Protein AF-X1T5I7-F1 (afdb_monomer_lite)

Sequence (75 aa):
MIDFTYLFLTNFMSFKKASLPLADQGLVLIEGSNLDSDASDSNGSGKSALTEALTWCLWGKTVRGTYLQMPLRHL

Secondary structure (DSSP, 8-state):
-----EEEEEEETTEEEEEEE-TT--S--------S-S--SS--SSHHHHHHHHHHHHHSS-TTS--PPPP----

InterPro domains:
  IPR027417 P-loop containing nucleoside triphosphate hydrolase [G3DSA:3.40.50.300] (3-74)
  IPR027417 P-loop containing nucleoside triphosphate hydrolase [SSF52540] (5-62)
  IPR038729 Rad50/SbcC-type AAA domain [PF13476] (9-64)

Organism: NCBI:txid412755

Radius of gyration: 14.02 Å; chains: 1; bounding box: 36×29×37 Å

pLDDT: mean 87.73, std 11.65, range [41.62, 96.38]

Foldseek 3Di:
DDDDQKDWDDPQVVDNTDIDGDPPPPDDDQDDADPPDPPDPDRPGCRQSVVQRVCCVVPQAGPVGDRDDDDPPPD

Structure (mmCIF, N/CA/C/O backbone):
data_AF-X1T5I7-F1
#
_entry.id   AF-X1T5I7-F1
#
loop_
_atom_site.group_PDB
_atom_site.id
_atom_site.type_symbol
_atom_site.label_atom_id
_atom_site.label_alt_id
_atom_site.label_comp_id
_atom_site.label_asym_id
_atom_site.label_entity_id
_atom_site.label_seq_id
_atom_site.pdbx_PDB_ins_code
_atom_site.Cartn_x
_atom_site.Cartn_y
_atom_site.Cartn_z
_atom_site.occupancy
_atom_site.B_iso_or_equiv
_atom_site.auth_seq_id
_atom_site.auth_comp_id
_atom_site.auth_asym_id
_atom_site.auth_atom_id
_atom_site.pdbx_PDB_model_num
ATOM 1 N N . MET A 1 1 ? -20.110 -2.738 14.345 1.00 81.88 1 MET A N 1
ATOM 2 C CA . MET A 1 1 ? -19.385 -2.354 13.116 1.00 81.88 1 MET A CA 1
ATOM 3 C C . MET A 1 1 ? -17.937 -2.773 13.315 1.00 81.88 1 MET A C 1
ATOM 5 O O . MET A 1 1 ? -17.499 -2.744 14.458 1.00 81.88 1 MET A O 1
ATOM 9 N N . ILE A 1 2 ? -17.256 -3.279 12.287 1.00 88.94 2 ILE A N 1
ATOM 10 C CA . ILE A 1 2 ? -15.838 -3.661 12.389 1.00 88.94 2 ILE A CA 1
ATOM 11 C C . ILE A 1 2 ? -15.024 -2.519 11.792 1.00 88.94 2 ILE A C 1
ATOM 13 O O . ILE A 1 2 ? -15.265 -2.173 10.639 1.00 88.94 2 ILE A O 1
ATOM 17 N N . ASP A 1 3 ? -14.067 -1.998 12.560 1.0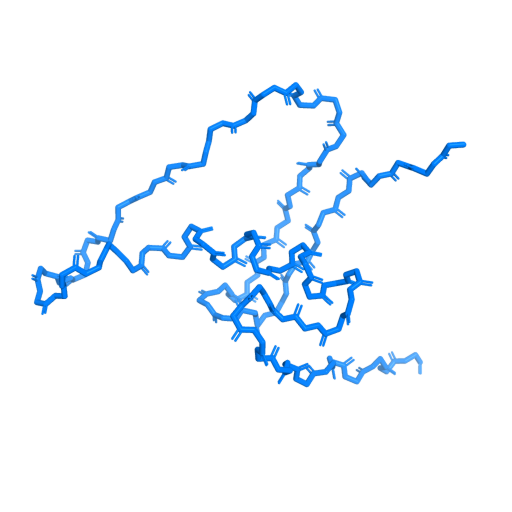0 91.44 3 ASP A N 1
ATOM 18 C CA . ASP A 1 3 ? -13.137 -0.955 12.126 1.00 91.44 3 ASP A CA 1
ATOM 19 C C . ASP A 1 3 ? -11.700 -1.480 12.125 1.00 91.44 3 ASP A C 1
ATOM 21 O O . ASP A 1 3 ? -11.216 -2.038 13.114 1.00 91.44 3 ASP A O 1
ATOM 25 N N . PHE A 1 4 ? -11.003 -1.290 11.004 1.00 92.56 4 PHE A N 1
ATOM 26 C CA . PHE A 1 4 ? -9.575 -1.577 10.890 1.00 92.56 4 PHE A CA 1
ATOM 27 C C . PHE A 1 4 ? -8.787 -0.321 11.246 1.00 92.56 4 PHE A C 1
ATOM 29 O O . PHE A 1 4 ? -8.879 0.690 10.558 1.00 92.56 4 PHE A O 1
ATOM 36 N N . THR A 1 5 ? -8.002 -0.381 12.320 1.00 95.94 5 THR A N 1
ATOM 37 C CA . THR A 1 5 ? -7.279 0.791 12.833 1.00 95.94 5 THR A CA 1
ATOM 38 C C . THR A 1 5 ? -5.862 0.901 12.287 1.00 95.94 5 THR A C 1
ATOM 40 O O . THR A 1 5 ? -5.401 2.007 12.015 1.00 95.94 5 THR A O 1
ATOM 43 N N . TYR A 1 6 ? -5.183 -0.231 12.088 1.00 96.38 6 TYR A N 1
ATOM 44 C CA . TYR A 1 6 ? -3.795 -0.289 11.638 1.00 96.38 6 TYR A CA 1
ATOM 45 C C . TYR A 1 6 ? -3.518 -1.492 10.735 1.00 96.38 6 TYR A C 1
ATOM 47 O O . TYR A 1 6 ? -4.077 -2.573 10.920 1.00 96.38 6 TYR A O 1
ATOM 55 N N . LEU A 1 7 ? -2.567 -1.310 9.818 1.00 95.56 7 LEU A N 1
ATOM 56 C CA . LEU A 1 7 ? -1.912 -2.370 9.057 1.00 95.56 7 LEU A CA 1
ATOM 57 C C . LEU A 1 7 ? -0.445 -2.473 9.479 1.00 95.56 7 LEU A C 1
ATOM 59 O O .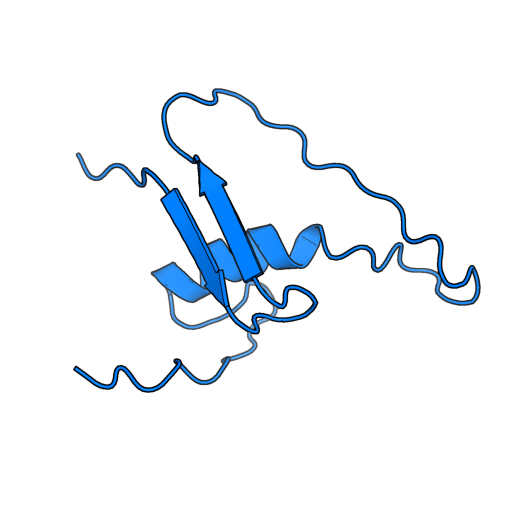 LEU A 1 7 ? 0.291 -1.487 9.417 1.00 95.56 7 LEU A O 1
ATOM 63 N N . PHE A 1 8 ? -0.008 -3.677 9.843 1.00 96.12 8 PHE A N 1
ATOM 64 C CA . PHE A 1 8 ? 1.393 -3.983 10.127 1.00 96.12 8 PHE A CA 1
ATOM 65 C C . PHE A 1 8 ? 1.923 -4.995 9.118 1.00 96.12 8 PHE A C 1
ATOM 67 O O . PHE A 1 8 ? 1.350 -6.072 8.956 1.00 96.12 8 PHE A O 1
ATOM 74 N N . LEU A 1 9 ? 3.036 -4.660 8.470 1.00 94.19 9 LEU A N 1
ATOM 75 C CA . LEU A 1 9 ? 3.700 -5.498 7.476 1.00 94.19 9 LEU A CA 1
ATOM 76 C C . LEU A 1 9 ? 5.120 -5.808 7.930 1.00 94.19 9 LEU A C 1
ATOM 78 O O . LEU A 1 9 ? 5.844 -4.908 8.358 1.00 94.19 9 LEU A O 1
ATOM 82 N N . THR A 1 10 ? 5.528 -7.063 7.770 1.00 94.06 10 THR A N 1
ATOM 83 C CA . THR A 1 10 ? 6.909 -7.516 7.961 1.00 94.06 10 THR A CA 1
ATOM 84 C C . THR A 1 10 ? 7.249 -8.481 6.838 1.00 94.06 10 THR A C 1
ATOM 86 O O . THR A 1 10 ? 6.517 -9.447 6.635 1.00 94.06 10 THR A O 1
ATOM 89 N N . ASN A 1 11 ? 8.351 -8.225 6.131 1.00 93.56 11 ASN A N 1
ATOM 90 C CA . ASN A 1 11 ? 8.816 -9.024 4.992 1.00 93.56 11 ASN A CA 1
ATOM 91 C C . ASN A 1 11 ? 7.703 -9.314 3.964 1.00 93.56 11 ASN A C 1
ATOM 93 O O . ASN A 1 11 ? 7.525 -10.450 3.528 1.00 93.56 11 ASN A O 1
ATOM 97 N N . PHE A 1 12 ? 6.936 -8.285 3.598 1.00 92.75 12 PHE A N 1
ATOM 98 C CA . PHE A 1 12 ? 5.824 -8.393 2.656 1.00 92.75 12 PHE A CA 1
ATOM 99 C C . PHE A 1 12 ? 6.166 -7.682 1.344 1.00 92.75 12 PHE A C 1
ATOM 101 O O . PHE A 1 12 ? 6.264 -6.455 1.307 1.00 92.75 12 PHE A O 1
ATOM 108 N N . MET A 1 13 ? 6.318 -8.447 0.259 1.00 92.69 13 MET A N 1
ATOM 109 C CA . MET A 1 13 ? 6.765 -7.935 -1.045 1.00 92.69 13 MET A CA 1
ATOM 110 C C . MET A 1 13 ? 8.017 -7.042 -0.895 1.00 92.69 13 MET A C 1
ATOM 112 O O . MET A 1 13 ? 9.018 -7.485 -0.340 1.00 92.69 13 MET A O 1
ATOM 116 N N . SER A 1 14 ? 7.968 -5.788 -1.354 1.00 92.00 14 SER A N 1
ATOM 117 C CA . SER A 1 14 ? 9.068 -4.820 -1.259 1.00 92.00 14 SER A CA 1
ATOM 118 C C . SER A 1 14 ? 9.252 -4.208 0.139 1.00 92.00 14 SER A C 1
ATOM 120 O O . SER A 1 14 ? 10.218 -3.483 0.364 1.00 92.00 14 SER A O 1
ATOM 122 N N . PHE A 1 15 ? 8.348 -4.462 1.092 1.00 93.06 15 PHE A N 1
ATOM 123 C CA . PHE A 1 15 ? 8.416 -3.887 2.436 1.00 93.06 15 PHE A CA 1
ATOM 124 C C . PHE A 1 15 ? 9.086 -4.840 3.427 1.00 93.06 15 PHE A C 1
ATOM 126 O O . PHE A 1 15 ? 8.525 -5.868 3.809 1.00 93.06 15 PHE A O 1
ATOM 133 N N . LYS A 1 16 ? 10.250 -4.440 3.953 1.00 94.31 16 LYS A N 1
ATOM 134 C CA . LYS A 1 16 ? 10.871 -5.119 5.104 1.00 94.31 16 LYS A CA 1
ATOM 135 C C . LYS A 1 16 ? 10.037 -4.943 6.377 1.00 94.31 16 LYS A C 1
ATOM 137 O O . LYS A 1 16 ? 9.808 -5.908 7.102 1.00 94.31 16 LYS A O 1
ATOM 142 N N . LYS A 1 17 ? 9.573 -3.719 6.641 1.00 95.56 17 LYS A N 1
ATOM 143 C CA . LYS A 1 17 ? 8.662 -3.381 7.740 1.00 95.56 17 LYS A CA 1
ATOM 144 C C . LYS A 1 17 ? 7.837 -2.151 7.367 1.00 95.56 17 LYS A C 1
ATOM 146 O O . LYS A 1 17 ? 8.402 -1.201 6.833 1.00 95.56 17 LYS A O 1
ATOM 151 N N . ALA A 1 18 ? 6.543 -2.152 7.672 1.00 94.56 18 ALA A N 1
ATOM 152 C CA . ALA A 1 18 ? 5.689 -0.971 7.549 1.00 94.56 18 ALA A CA 1
ATOM 153 C C . ALA A 1 18 ? 4.568 -0.983 8.599 1.00 94.56 18 ALA A C 1
ATOM 155 O O . ALA A 1 18 ? 4.103 -2.045 9.013 1.00 94.56 18 ALA A O 1
ATOM 156 N N . SER A 1 19 ? 4.138 0.206 9.015 1.00 95.75 19 SER A N 1
ATOM 157 C CA . SER A 1 19 ? 2.992 0.420 9.902 1.00 95.75 19 SER A CA 1
ATOM 158 C C . SER A 1 19 ? 2.159 1.572 9.359 1.00 95.75 19 SER A C 1
ATOM 160 O O . SER A 1 19 ? 2.672 2.688 9.263 1.00 95.75 19 SER A O 1
ATOM 162 N N . LEU A 1 20 ? 0.910 1.305 8.988 1.00 94.38 20 LEU A N 1
ATOM 163 C CA . LEU A 1 20 ? 0.011 2.304 8.414 1.00 94.38 20 LEU A CA 1
ATOM 164 C C . LEU A 1 20 ? -1.228 2.469 9.301 1.00 94.38 20 LEU A C 1
ATOM 166 O O . LEU A 1 20 ? -1.894 1.465 9.564 1.00 94.38 20 LEU A O 1
ATOM 170 N N . PRO A 1 21 ? -1.558 3.694 9.746 1.00 95.12 21 PRO A N 1
ATOM 171 C CA . PRO A 1 21 ? -2.868 3.979 10.314 1.00 95.12 21 PRO A CA 1
ATOM 172 C C . PRO A 1 21 ? -3.935 3.909 9.213 1.00 95.12 21 PRO A C 1
ATOM 174 O O . PRO A 1 21 ? -3.706 4.352 8.088 1.00 95.12 21 PRO A O 1
ATOM 177 N N . LEU A 1 22 ? -5.093 3.336 9.535 1.00 94.19 22 LEU A N 1
ATOM 178 C CA . LEU A 1 22 ? -6.223 3.169 8.612 1.00 94.19 22 LEU A CA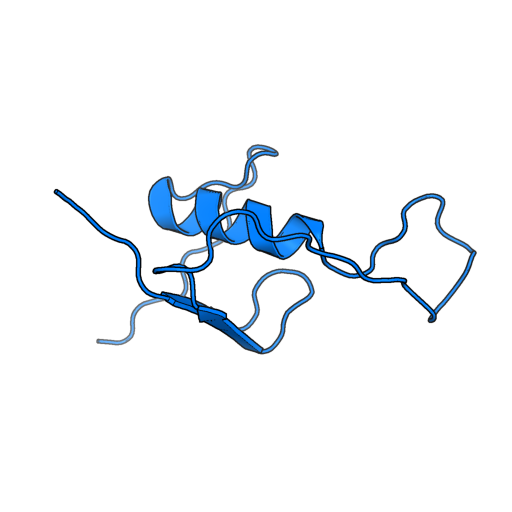 1
ATOM 179 C C . LEU A 1 22 ? -7.485 3.903 9.083 1.00 94.19 22 LEU A C 1
ATOM 181 O O . LEU A 1 22 ? -8.298 4.308 8.255 1.00 94.19 22 LEU A O 1
ATOM 185 N N . ALA A 1 23 ? -7.644 4.093 10.394 1.00 94.81 23 ALA A N 1
ATOM 186 C CA . ALA A 1 23 ? -8.787 4.804 10.954 1.00 94.81 23 ALA A CA 1
ATOM 187 C C . ALA A 1 23 ? -8.670 6.324 10.756 1.00 94.81 23 ALA A C 1
ATOM 189 O O . ALA A 1 23 ? -7.571 6.888 10.756 1.00 94.81 23 ALA A O 1
ATOM 190 N N . ASP A 1 24 ? -9.826 6.971 10.602 1.00 93.62 24 ASP A N 1
ATOM 191 C CA . ASP A 1 24 ? -9.992 8.430 10.614 1.00 93.62 24 ASP A CA 1
ATOM 192 C C . ASP A 1 24 ? -9.136 9.199 9.589 1.00 93.62 24 ASP A C 1
ATOM 194 O O . ASP A 1 24 ? -8.801 10.363 9.791 1.00 93.62 24 ASP A O 1
ATOM 198 N N . GLN A 1 25 ? -8.776 8.563 8.468 1.00 92.69 25 GLN A N 1
ATOM 199 C CA . GLN A 1 25 ? -7.935 9.188 7.438 1.00 92.69 25 GLN A CA 1
ATOM 200 C C . GLN A 1 25 ? -8.725 9.947 6.356 1.00 92.69 25 GLN A C 1
ATOM 202 O O . GLN A 1 25 ? -8.162 10.781 5.650 1.00 92.69 25 GLN A O 1
ATOM 207 N N . GLY A 1 26 ? -10.017 9.649 6.181 1.00 92.94 26 GLY A N 1
ATOM 208 C CA . GLY A 1 26 ? -10.790 10.146 5.038 1.00 92.94 26 GLY A CA 1
ATOM 209 C C . GLY A 1 26 ? -10.292 9.558 3.710 1.00 92.94 26 GLY A C 1
ATOM 210 O O . GLY A 1 26 ? -10.161 8.342 3.579 1.00 92.94 26 GLY A O 1
ATOM 211 N N . LEU A 1 27 ? -10.035 10.413 2.714 1.00 93.69 27 LEU A N 1
ATOM 212 C CA . LEU A 1 27 ? -9.446 10.017 1.430 1.00 93.69 27 LEU A CA 1
ATOM 213 C C . LEU A 1 27 ? -7.922 10.170 1.485 1.00 93.69 27 LEU A C 1
ATOM 215 O O . LEU A 1 27 ? -7.417 11.278 1.652 1.00 93.69 27 LEU A O 1
ATOM 219 N N . VAL A 1 28 ? -7.199 9.070 1.279 1.00 92.88 28 VAL A N 1
ATOM 220 C CA . VAL A 1 28 ? -5.730 9.049 1.303 1.00 92.88 28 VAL A CA 1
ATOM 221 C C . VAL A 1 28 ? -5.174 8.847 -0.099 1.00 92.88 28 VAL A C 1
ATOM 223 O O . VAL A 1 28 ? -5.556 7.908 -0.798 1.00 92.88 28 VAL A O 1
ATOM 226 N N . LEU A 1 29 ? -4.225 9.699 -0.484 1.00 94.56 29 LEU A N 1
ATOM 227 C CA . LEU A 1 29 ? -3.410 9.522 -1.680 1.00 94.56 29 LEU A CA 1
ATOM 228 C C . LEU A 1 29 ? -2.107 8.796 -1.314 1.00 94.56 29 LEU A C 1
ATOM 230 O O . LEU A 1 29 ? -1.393 9.212 -0.405 1.00 94.56 29 LEU A O 1
ATOM 234 N N . ILE A 1 30 ? -1.794 7.716 -2.033 1.00 92.62 30 ILE A N 1
ATOM 235 C CA . ILE A 1 30 ? -0.544 6.963 -1.875 1.00 92.62 30 ILE A CA 1
ATOM 236 C C . ILE A 1 30 ? 0.354 7.257 -3.075 1.00 92.62 30 ILE A C 1
ATOM 238 O O . ILE A 1 30 ? 0.080 6.805 -4.188 1.00 92.62 30 ILE A O 1
ATOM 242 N N . GLU A 1 31 ? 1.456 7.963 -2.838 1.00 93.62 31 GLU A N 1
ATOM 243 C CA . GLU A 1 31 ? 2.430 8.331 -3.869 1.00 93.62 31 GLU A CA 1
ATOM 244 C C . GLU A 1 31 ? 3.807 7.716 -3.612 1.00 93.62 31 GLU A C 1
ATOM 246 O O . GLU A 1 31 ? 4.101 7.178 -2.546 1.00 93.62 31 GLU A O 1
ATOM 251 N N . GLY A 1 32 ? 4.656 7.761 -4.634 1.00 91.50 32 GLY A N 1
ATOM 252 C CA . GLY A 1 32 ? 6.020 7.255 -4.572 1.00 91.50 32 GLY A CA 1
ATOM 253 C C . GLY A 1 32 ? 6.614 7.073 -5.962 1.00 91.50 32 GLY A C 1
ATOM 254 O O . GLY A 1 32 ? 5.899 6.710 -6.903 1.00 91.50 32 GLY A O 1
ATOM 255 N N . SER A 1 33 ? 7.920 7.292 -6.075 1.00 91.38 33 SER A N 1
ATOM 256 C CA . SER A 1 33 ? 8.711 7.076 -7.287 1.00 91.38 33 SER A CA 1
ATOM 257 C C . SER A 1 33 ? 9.844 6.108 -6.982 1.00 91.38 33 SER A C 1
ATOM 259 O O . SER A 1 33 ? 10.482 6.232 -5.939 1.00 91.38 33 SER A O 1
ATOM 261 N N . ASN A 1 34 ? 10.092 5.147 -7.863 1.00 90.75 34 ASN A N 1
ATOM 262 C CA . ASN A 1 34 ? 11.354 4.421 -7.868 1.00 90.75 34 ASN A CA 1
ATOM 263 C C . ASN A 1 34 ? 12.435 5.334 -8.435 1.00 90.75 34 ASN A C 1
ATOM 265 O O . ASN A 1 34 ? 12.189 6.048 -9.405 1.00 90.75 34 ASN A O 1
ATOM 269 N N . LEU A 1 35 ? 13.595 5.322 -7.790 1.00 90.12 35 LEU A N 1
ATOM 270 C CA . LEU A 1 35 ? 14.759 6.127 -8.152 1.00 90.12 35 LEU A CA 1
ATOM 271 C C . LEU A 1 35 ? 15.996 5.247 -8.402 1.00 90.12 35 LEU A C 1
ATOM 273 O O . LEU A 1 35 ? 17.087 5.776 -8.584 1.00 90.12 35 LEU A O 1
ATOM 277 N N . ASP A 1 36 ? 15.836 3.918 -8.402 1.00 87.50 36 ASP A N 1
ATOM 278 C CA . ASP A 1 36 ? 16.948 2.973 -8.537 1.00 87.50 36 ASP A CA 1
ATOM 279 C C . ASP A 1 36 ? 17.354 2.768 -10.004 1.00 87.50 36 ASP A C 1
ATOM 281 O O . ASP A 1 36 ? 18.536 2.640 -10.320 1.00 87.50 36 ASP A O 1
ATOM 285 N N . SER A 1 37 ? 16.378 2.689 -10.915 1.00 81.62 37 SER A N 1
ATOM 286 C CA . SER A 1 37 ? 16.621 2.468 -12.342 1.00 81.62 37 SER A CA 1
ATOM 287 C C . SER A 1 37 ? 15.392 2.797 -13.187 1.00 81.62 37 SER A C 1
ATOM 289 O O . SER A 1 37 ? 14.287 2.355 -12.870 1.00 81.62 37 SER A O 1
ATOM 291 N N . ASP A 1 38 ? 15.621 3.465 -14.318 1.00 79.50 38 ASP A N 1
ATOM 292 C CA . ASP A 1 38 ? 14.608 3.727 -15.351 1.00 79.50 38 ASP A CA 1
ATOM 293 C C . ASP A 1 38 ? 14.430 2.548 -16.326 1.00 79.50 38 ASP A C 1
ATOM 295 O O . ASP A 1 38 ? 13.697 2.643 -17.305 1.00 79.50 38 ASP A O 1
ATOM 299 N N . ALA A 1 39 ? 15.097 1.413 -16.087 1.00 81.94 39 ALA A N 1
ATOM 300 C CA . ALA A 1 39 ? 15.054 0.251 -16.979 1.00 81.94 39 ALA A CA 1
ATOM 301 C C . ALA A 1 39 ? 13.725 -0.535 -16.930 1.00 81.94 39 ALA A C 1
ATOM 303 O O . ALA A 1 39 ? 13.576 -1.529 -17.638 1.00 81.94 39 ALA A O 1
ATOM 304 N N . SER A 1 40 ? 12.781 -0.134 -16.077 1.00 79.00 40 SER A N 1
ATOM 305 C CA . SER A 1 40 ? 11.477 -0.778 -15.907 1.00 79.00 40 SER A CA 1
ATOM 306 C C . SER A 1 40 ? 10.357 0.174 -16.313 1.00 79.00 40 SER A C 1
ATOM 308 O O . SER A 1 40 ? 10.243 1.262 -15.757 1.00 79.00 40 SER A O 1
ATOM 310 N N . ASP A 1 41 ? 9.452 -0.288 -17.180 1.00 77.69 41 ASP A N 1
ATOM 311 C CA . ASP A 1 41 ? 8.240 0.457 -17.560 1.00 77.69 41 ASP A CA 1
ATOM 312 C C . ASP A 1 41 ? 7.283 0.676 -16.373 1.00 77.69 41 ASP A C 1
ATOM 314 O O . ASP A 1 41 ? 6.435 1.570 -16.377 1.00 77.69 41 ASP A O 1
ATOM 318 N N . SER A 1 42 ? 7.392 -0.155 -15.330 1.00 82.12 42 SER A N 1
ATOM 319 C CA . SER A 1 42 ? 6.647 0.028 -14.088 1.00 82.12 42 SER A CA 1
ATOM 320 C C . SER A 1 42 ? 7.427 0.884 -13.101 1.00 82.12 42 SER A C 1
ATOM 322 O O . SER A 1 42 ? 8.608 0.645 -12.862 1.00 82.12 42 SER A O 1
ATOM 324 N N . ASN A 1 43 ? 6.715 1.781 -12.412 1.00 84.88 43 ASN A N 1
ATOM 325 C CA . ASN A 1 43 ? 7.280 2.581 -11.333 1.00 84.88 43 ASN A CA 1
ATOM 326 C C . ASN A 1 43 ? 7.847 1.704 -10.200 1.00 84.88 43 ASN A C 1
ATOM 328 O O . ASN A 1 43 ? 8.747 2.152 -9.538 1.00 84.88 43 ASN A O 1
ATOM 332 N N . GLY A 1 44 ? 7.385 0.476 -9.922 1.00 87.94 44 GLY A N 1
ATOM 333 C CA . GLY A 1 44 ? 8.102 -0.446 -9.007 1.00 87.94 44 GLY A CA 1
ATOM 334 C C . GLY A 1 44 ? 8.318 -0.004 -7.540 1.00 87.94 44 GLY A C 1
ATOM 335 O O . GLY A 1 44 ? 8.802 -0.790 -6.736 1.00 87.94 44 GLY A O 1
ATOM 336 N N . SER A 1 45 ? 7.898 1.200 -7.137 1.00 91.56 45 SER A N 1
ATOM 337 C CA . SER A 1 45 ? 8.206 1.810 -5.831 1.00 91.56 45 SER A CA 1
ATOM 338 C C . SER A 1 45 ? 7.470 1.199 -4.621 1.00 91.56 45 SER A C 1
ATOM 340 O O . SER A 1 45 ? 7.416 1.810 -3.556 1.00 91.56 45 SER A O 1
ATOM 342 N N . GLY A 1 46 ? 6.785 0.065 -4.792 1.00 91.75 46 GLY A N 1
ATOM 343 C CA . GLY A 1 46 ? 6.057 -0.619 -3.716 1.00 91.75 46 GLY A CA 1
ATOM 344 C C . GLY A 1 46 ? 4.642 -0.110 -3.397 1.00 91.75 46 GLY A C 1
ATOM 345 O O . GLY A 1 46 ? 3.985 -0.696 -2.545 1.00 91.75 46 GLY A O 1
ATOM 346 N N . LYS A 1 47 ? 4.106 0.908 -4.088 1.00 94.00 47 LYS A N 1
ATOM 347 C CA . LYS A 1 47 ? 2.742 1.438 -3.823 1.00 94.00 47 LYS A CA 1
ATOM 348 C C . LYS A 1 47 ? 1.662 0.356 -3.843 1.00 94.00 47 LYS A C 1
ATOM 350 O O . LYS A 1 47 ? 0.917 0.198 -2.881 1.00 94.00 47 LYS A O 1
ATOM 355 N N . SER A 1 48 ? 1.609 -0.422 -4.926 1.00 93.88 48 SER A N 1
ATOM 356 C CA . SER A 1 48 ? 0.614 -1.485 -5.077 1.00 93.88 48 SER A CA 1
ATOM 357 C C . SER A 1 48 ? 0.770 -2.570 -4.013 1.00 93.88 48 SER A C 1
ATOM 359 O O . SER A 1 48 ? -0.215 -3.184 -3.640 1.00 93.88 48 SER A O 1
ATOM 361 N N . ALA A 1 49 ? 1.964 -2.781 -3.452 1.00 94.19 49 ALA A N 1
ATOM 362 C CA . ALA A 1 49 ? 2.138 -3.774 -2.397 1.00 94.19 49 ALA A CA 1
ATOM 363 C C . ALA A 1 49 ? 1.345 -3.430 -1.119 1.00 94.19 49 ALA A C 1
ATOM 365 O O . ALA A 1 49 ? 0.925 -4.346 -0.418 1.00 94.19 49 ALA A O 1
ATOM 366 N N . LEU A 1 50 ? 1.058 -2.151 -0.840 1.00 93.88 50 LEU A N 1
ATOM 367 C CA . LEU A 1 50 ? 0.201 -1.763 0.290 1.00 93.88 50 LEU A CA 1
ATOM 368 C C . LEU A 1 50 ? -1.256 -2.208 0.091 1.00 93.88 50 LEU A C 1
ATOM 370 O O . LEU A 1 50 ? -1.871 -2.744 1.013 1.00 93.88 50 LEU A O 1
ATOM 374 N N . THR A 1 51 ? -1.807 -2.035 -1.113 1.00 91.94 51 THR A N 1
ATOM 375 C CA . THR A 1 51 ? -3.184 -2.459 -1.421 1.00 91.94 51 THR A CA 1
ATOM 376 C C . THR A 1 51 ? -3.300 -3.981 -1.540 1.00 91.94 51 THR A C 1
ATOM 378 O O . THR A 1 51 ? -4.293 -4.570 -1.101 1.00 91.94 51 THR A O 1
ATOM 381 N N . GLU A 1 52 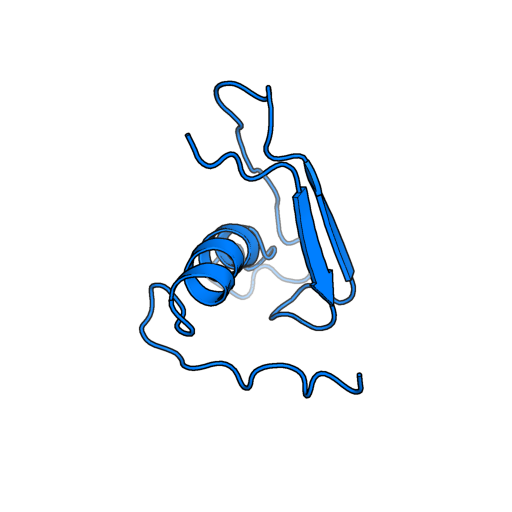? -2.259 -4.643 -2.052 1.00 94.94 52 GLU A N 1
ATOM 382 C CA . GLU A 1 52 ? -2.152 -6.107 -2.069 1.00 94.94 52 GLU A CA 1
ATOM 383 C C . GLU A 1 52 ? -2.128 -6.680 -0.645 1.00 94.94 52 GLU A C 1
ATOM 385 O O . GLU A 1 52 ? -2.774 -7.695 -0.380 1.00 94.94 52 GLU A O 1
ATOM 390 N N . ALA A 1 53 ? -1.437 -6.016 0.288 1.00 94.75 53 ALA A N 1
ATOM 391 C CA . ALA A 1 53 ? -1.355 -6.450 1.676 1.00 94.75 53 ALA A CA 1
ATOM 392 C C . ALA A 1 53 ? -2.706 -6.427 2.395 1.00 94.75 53 ALA A C 1
ATOM 394 O O . ALA A 1 53 ? -3.048 -7.400 3.064 1.00 94.75 53 ALA A O 1
ATOM 395 N N . LEU A 1 54 ? -3.495 -5.361 2.220 1.00 92.88 54 LEU A N 1
ATOM 396 C CA . LEU A 1 54 ? -4.846 -5.274 2.789 1.00 92.88 54 LEU A CA 1
ATOM 397 C C . LEU A 1 54 ? -5.716 -6.447 2.324 1.00 92.88 54 LEU A C 1
ATOM 399 O O . LEU A 1 54 ? -6.351 -7.120 3.135 1.00 92.88 54 LEU A O 1
ATOM 403 N N . THR A 1 55 ? -5.691 -6.730 1.021 1.00 93.50 55 THR A N 1
ATOM 404 C CA . THR A 1 55 ? -6.467 -7.830 0.432 1.00 93.50 55 THR A CA 1
ATOM 405 C C . THR A 1 55 ? -5.987 -9.182 0.963 1.00 93.50 55 THR A C 1
ATOM 407 O O . THR A 1 55 ? -6.783 -10.030 1.370 1.00 93.50 55 THR A O 1
ATOM 410 N N . TRP A 1 56 ? -4.673 -9.372 1.036 1.00 94.12 56 TRP A N 1
ATOM 411 C CA . TRP A 1 56 ? -4.096 -10.611 1.532 1.00 94.12 56 TRP A CA 1
ATOM 412 C C . TRP A 1 56 ? -4.386 -10.850 3.021 1.00 94.12 56 TRP A C 1
ATOM 414 O O . TRP A 1 56 ? -4.724 -11.974 3.390 1.00 94.12 56 TRP A O 1
ATOM 424 N N . CYS A 1 57 ? -4.346 -9.822 3.872 1.00 92.25 57 CYS A N 1
ATOM 425 C CA . CYS A 1 57 ? -4.686 -9.954 5.291 1.00 92.25 57 CYS A CA 1
ATOM 426 C C . CYS A 1 57 ? -6.141 -10.390 5.519 1.00 92.25 57 CYS A C 1
ATOM 428 O O . CYS A 1 57 ? -6.414 -11.119 6.472 1.00 92.25 57 CYS A O 1
ATOM 430 N N . LEU A 1 58 ? -7.062 -9.952 4.660 1.00 91.38 58 LEU A N 1
ATOM 431 C CA . LEU A 1 58 ? -8.493 -10.219 4.807 1.00 91.38 58 LEU A CA 1
ATOM 432 C C . LEU A 1 58 ? -8.930 -11.542 4.164 1.00 91.38 58 LEU A C 1
ATOM 434 O O . LEU A 1 58 ? -9.802 -12.220 4.704 1.00 91.38 58 LEU A O 1
ATOM 438 N N . TRP A 1 59 ? -8.325 -11.929 3.037 1.00 91.06 59 TRP A N 1
ATOM 439 C CA . TRP A 1 59 ? -8.771 -13.085 2.243 1.00 91.06 59 TRP A CA 1
ATOM 440 C C . TRP A 1 59 ? -7.703 -14.158 2.011 1.00 91.06 59 TRP A C 1
ATOM 442 O O . TRP A 1 59 ? -7.979 -15.161 1.353 1.00 91.06 59 TRP A O 1
ATOM 452 N N . GLY A 1 60 ? -6.479 -13.966 2.504 1.00 90.88 60 GLY A N 1
ATOM 453 C CA . GLY A 1 60 ? -5.366 -14.903 2.321 1.00 90.88 60 GLY A CA 1
ATOM 454 C C . GLY A 1 60 ? -4.785 -14.939 0.902 1.00 90.88 60 GLY A C 1
ATOM 455 O O . GLY A 1 60 ? -3.967 -15.806 0.600 1.00 90.88 60 GLY A O 1
ATOM 456 N N . LYS A 1 61 ? -5.186 -14.012 0.022 1.00 92.44 61 LYS A N 1
ATOM 457 C CA . LYS A 1 61 ? -4.703 -13.901 -1.362 1.00 92.44 61 LYS A CA 1
ATOM 458 C C . LYS A 1 61 ? -4.540 -12.443 -1.779 1.00 92.44 61 LYS A C 1
ATOM 460 O O . LYS A 1 61 ? -5.297 -11.582 -1.340 1.00 92.44 61 LYS A O 1
ATOM 465 N N . THR A 1 62 ? -3.569 -12.180 -2.640 1.00 93.50 62 THR A N 1
ATOM 466 C CA . THR A 1 62 ? -3.396 -10.872 -3.278 1.00 93.50 62 THR A CA 1
ATOM 467 C C . THR A 1 62 ? -4.504 -10.637 -4.314 1.00 93.50 62 THR A C 1
ATOM 469 O O . THR A 1 62 ? -5.161 -11.583 -4.767 1.00 93.50 62 THR A O 1
ATOM 472 N N . VAL A 1 63 ? -4.712 -9.388 -4.730 1.00 90.81 63 VAL A N 1
ATOM 473 C CA . VAL A 1 63 ? -5.648 -9.008 -5.805 1.00 90.81 63 VAL A CA 1
ATOM 474 C C . VAL A 1 63 ? -5.302 -9.740 -7.105 1.00 90.81 63 VAL A C 1
ATOM 476 O O . VAL A 1 63 ? -6.189 -10.149 -7.850 1.00 90.81 63 VAL A O 1
ATOM 479 N N . ARG A 1 64 ? -4.008 -9.984 -7.344 1.00 89.00 64 ARG A N 1
ATOM 480 C CA . ARG A 1 64 ? -3.491 -10.730 -8.507 1.00 89.00 64 ARG A CA 1
ATOM 481 C C . ARG A 1 64 ? -3.609 -12.254 -8.383 1.00 89.00 64 ARG A C 1
ATOM 483 O O . ARG A 1 64 ? -3.120 -12.970 -9.251 1.00 89.00 64 ARG A O 1
ATOM 490 N N . GLY A 1 65 ? -4.238 -12.764 -7.324 1.00 86.69 65 GLY A N 1
ATOM 491 C CA . GLY A 1 65 ? -4.472 -14.197 -7.134 1.00 86.69 65 GLY A CA 1
ATOM 492 C C . GLY A 1 65 ? -3.265 -14.978 -6.608 1.00 86.69 65 GLY A C 1
ATOM 493 O O . GLY A 1 65 ? -3.268 -16.205 -6.650 1.00 86.69 65 GLY A O 1
ATOM 494 N N . THR A 1 66 ? -2.238 -14.298 -6.095 1.00 87.88 66 THR A N 1
ATOM 495 C CA . THR A 1 66 ? -1.090 -14.948 -5.455 1.00 87.88 66 THR A CA 1
ATOM 496 C C . THR A 1 66 ? -1.425 -15.289 -4.007 1.00 87.88 66 THR A C 1
ATOM 498 O O . THR A 1 66 ? -1.842 -14.428 -3.230 1.00 87.88 66 THR A O 1
ATOM 501 N N . TYR A 1 67 ? -1.191 -16.538 -3.619 1.00 81.69 67 TYR A N 1
ATOM 502 C CA . TYR A 1 67 ? -1.191 -16.942 -2.219 1.00 81.69 67 TYR A CA 1
ATOM 503 C C . TYR A 1 67 ? 0.209 -16.712 -1.661 1.00 81.69 67 TYR A C 1
ATOM 505 O O . TYR A 1 67 ? 1.166 -17.352 -2.093 1.00 81.69 67 TYR A O 1
ATOM 513 N N . LEU A 1 68 ? 0.339 -15.773 -0.728 1.00 78.19 68 L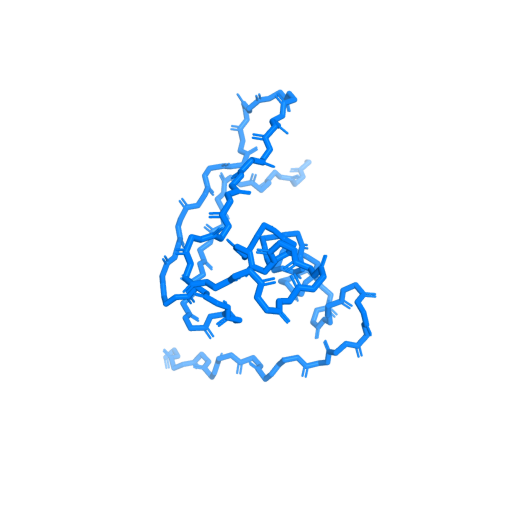EU A N 1
ATOM 514 C CA . LEU A 1 68 ? 1.579 -15.604 0.02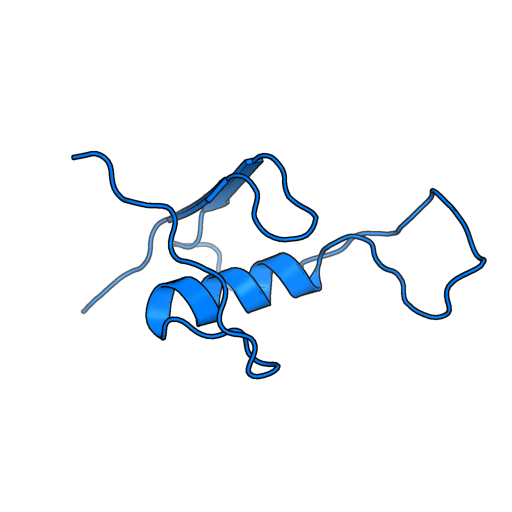4 1.00 78.19 68 LEU A CA 1
ATOM 515 C C . LEU A 1 68 ? 1.497 -16.471 1.273 1.00 78.19 68 LEU A C 1
ATOM 517 O O . LEU A 1 68 ? 0.450 -16.525 1.926 1.00 78.19 68 LEU A O 1
ATOM 521 N N . GLN A 1 69 ? 2.591 -17.166 1.583 1.00 73.00 69 GLN A N 1
ATOM 522 C CA . GLN A 1 69 ? 2.667 -18.004 2.770 1.00 73.00 69 GLN A CA 1
ATOM 523 C C . GLN A 1 69 ? 2.394 -17.138 3.999 1.00 73.00 69 GLN A C 1
ATOM 525 O O . GLN A 1 69 ? 3.075 -16.137 4.224 1.00 73.00 69 GLN A O 1
ATOM 530 N N . MET A 1 70 ? 1.371 -17.501 4.777 1.00 66.19 70 MET A N 1
ATOM 531 C CA . MET A 1 70 ? 1.133 -16.827 6.047 1.00 66.19 70 MET A CA 1
ATOM 532 C C . MET A 1 70 ? 2.383 -16.976 6.914 1.00 66.19 70 MET A C 1
ATOM 534 O O . MET A 1 70 ? 2.893 -18.095 7.031 1.00 66.19 70 MET A O 1
ATOM 538 N N . PRO A 1 71 ? 2.896 -15.884 7.513 1.00 57.84 71 PRO A N 1
ATOM 539 C CA . PRO A 1 71 ? 3.957 -16.001 8.486 1.00 57.84 71 PRO A CA 1
ATOM 540 C C . PRO A 1 71 ? 3.423 -16.921 9.577 1.00 57.84 71 PRO A C 1
ATOM 542 O O . PRO A 1 71 ? 2.346 -16.682 10.132 1.00 57.84 71 PRO A O 1
ATOM 545 N N . LEU A 1 72 ? 4.146 -18.017 9.811 1.00 52.22 72 LEU A N 1
ATOM 546 C CA . LEU A 1 72 ? 3.876 -18.937 10.904 1.00 52.22 72 LEU A CA 1
ATOM 547 C C . LEU A 1 72 ? 3.722 -18.093 12.168 1.00 52.22 72 LEU A C 1
ATOM 549 O O . LEU A 1 72 ? 4.676 -17.461 12.619 1.00 52.22 72 LEU A O 1
ATOM 553 N N . ARG A 1 73 ? 2.505 -18.042 12.714 1.00 53.50 73 ARG A N 1
ATOM 554 C CA . ARG A 1 73 ? 2.284 -17.466 14.035 1.00 53.50 73 ARG A CA 1
ATOM 555 C C . ARG A 1 73 ? 2.970 -18.410 15.016 1.00 53.50 73 ARG A C 1
ATOM 557 O O . ARG A 1 73 ? 2.411 -19.443 15.364 1.00 53.50 73 ARG A O 1
ATOM 564 N N . HIS A 1 74 ? 4.202 -18.099 15.405 1.00 45.66 74 HIS A N 1
ATOM 565 C CA . HIS A 1 74 ? 4.746 -18.593 16.663 1.00 45.66 74 HIS A CA 1
ATOM 566 C C . HIS A 1 74 ? 4.018 -17.816 17.762 1.00 45.66 74 HIS A C 1
ATOM 568 O O . HIS A 1 74 ? 4.434 -16.722 18.137 1.00 45.66 74 HIS A O 1
ATOM 574 N N . LEU A 1 75 ? 2.836 -18.321 18.125 1.00 41.62 75 LEU A N 1
ATOM 575 C CA . LEU A 1 75 ? 2.230 -18.066 19.428 1.00 41.62 75 LEU A CA 1
ATOM 576 C C . LEU A 1 75 ? 2.988 -18.886 20.472 1.00 41.62 75 LEU A C 1
ATOM 578 O O . LEU A 1 75 ? 3.357 -20.035 20.133 1.00 41.62 75 LEU A O 1
#